Protein AF-A0A7Y5R0U9-F1 (afdb_monomer_lite)

pLDDT: mean 74.29, std 24.3, range [31.66, 97.69]

Foldseek 3Di:
DDDDDDDDDDDDDDDDDDDDDDDDDDDDDDDDDPDDDDDDDDDDPPPPPPPCDPPVPCDPPDDPDDDDPDAQEDEAELVCLLDCVLVVVLVVVVVDVHDYYHYDQADPVQAGQADDPDPVCVVVCNPPPRHDDPVSVVVSVVSD

Secondary structure (DSSP, 8-state):
------------------------------------PPPP-------------TT-----SS-SSPPPSS--EEEE-HHHHHSTHHHHHHHHHHHSS--EEEE-SB-TTS-BSS----HHHHHTTTTTSSPPPHHHHHHHHTT-

Structure (mmCIF, N/CA/C/O backbone):
data_AF-A0A7Y5R0U9-F1
#
_entry.id   AF-A0A7Y5R0U9-F1
#
loop_
_atom_site.group_PDB
_atom_site.id
_atom_site.type_symbol
_atom_site.label_atom_id
_atom_site.label_alt_id
_atom_site.label_comp_id
_atom_site.label_asym_id
_atom_site.label_entity_id
_atom_site.label_seq_id
_atom_site.pdbx_PDB_ins_code
_atom_site.Cartn_x
_atom_site.Cartn_y
_atom_site.Cartn_z
_atom_site.occupancy
_atom_site.B_iso_or_equiv
_atom_site.auth_seq_id
_atom_site.auth_comp_id
_atom_site.auth_asym_id
_atom_site.auth_atom_id
_atom_site.pdbx_PDB_model_num
ATOM 1 N N . MET A 1 1 ? 16.468 -54.210 -19.148 1.00 37.59 1 MET A N 1
ATOM 2 C CA . MET A 1 1 ? 17.624 -54.043 -20.057 1.00 37.59 1 MET A CA 1
ATOM 3 C C . MET A 1 1 ? 17.159 -53.307 -21.309 1.00 37.59 1 MET A C 1
ATOM 5 O O . MET A 1 1 ? 16.091 -53.688 -21.772 1.00 37.59 1 MET A O 1
ATOM 9 N N . PRO A 1 2 ? 17.891 -52.325 -21.874 1.00 51.47 2 PRO A N 1
ATOM 10 C CA . PRO A 1 2 ? 19.084 -51.638 -21.375 1.00 51.47 2 PRO A CA 1
ATOM 11 C C . PRO A 1 2 ? 18.884 -50.120 -21.148 1.00 51.47 2 PRO A C 1
ATOM 13 O O . PRO A 1 2 ? 18.050 -49.469 -21.772 1.00 51.47 2 PRO A O 1
ATOM 16 N N . LEU A 1 3 ? 19.696 -49.576 -20.236 1.00 44.75 3 LEU A N 1
ATOM 17 C CA . LEU A 1 3 ? 19.963 -48.147 -20.090 1.00 44.75 3 LEU A CA 1
ATOM 18 C C . LEU A 1 3 ? 20.888 -47.691 -21.230 1.00 44.75 3 LEU A C 1
ATOM 20 O O . LEU A 1 3 ? 21.870 -48.367 -21.526 1.00 44.75 3 LEU A O 1
ATOM 24 N N . SER A 1 4 ? 20.598 -46.538 -21.836 1.00 50.34 4 SER A N 1
ATOM 25 C CA . SER A 1 4 ? 21.460 -45.900 -22.836 1.00 50.34 4 SER A CA 1
ATOM 26 C C . SER A 1 4 ? 22.191 -44.714 -22.210 1.00 50.34 4 SER A C 1
ATOM 28 O O . SER A 1 4 ? 21.671 -43.601 -22.147 1.00 50.34 4 SER A O 1
ATOM 30 N N . THR A 1 5 ? 23.416 -44.970 -21.769 1.00 46.97 5 THR A N 1
ATOM 31 C CA . THR A 1 5 ? 24.419 -43.990 -21.344 1.00 46.97 5 THR A CA 1
ATOM 32 C C . THR A 1 5 ? 24.802 -43.093 -22.525 1.00 46.97 5 THR A C 1
ATOM 34 O O . THR A 1 5 ? 25.194 -43.597 -23.577 1.00 46.97 5 THR A O 1
ATOM 37 N N . ARG A 1 6 ? 24.725 -41.765 -22.375 1.00 53.84 6 ARG A N 1
ATOM 38 C CA . ARG A 1 6 ? 25.374 -40.827 -23.304 1.00 53.84 6 ARG A CA 1
ATOM 39 C C . ARG A 1 6 ? 26.401 -39.980 -22.569 1.00 53.84 6 ARG A C 1
ATOM 41 O O . ARG A 1 6 ? 26.131 -39.390 -21.530 1.00 53.84 6 ARG A O 1
ATOM 48 N N . SER A 1 7 ? 27.594 -40.038 -23.145 1.00 44.38 7 SER A N 1
ATOM 49 C CA . SER A 1 7 ? 28.880 -39.565 -22.665 1.00 44.38 7 SER A CA 1
ATOM 50 C C . SER A 1 7 ? 28.923 -38.054 -22.445 1.00 44.38 7 SER A C 1
ATOM 52 O O . SER A 1 7 ? 28.416 -37.281 -23.255 1.00 44.38 7 SER A O 1
ATOM 54 N N . ILE A 1 8 ? 29.600 -37.664 -21.368 1.00 49.50 8 ILE A N 1
ATOM 55 C CA . ILE A 1 8 ? 30.002 -36.297 -21.043 1.00 49.50 8 ILE A CA 1
ATOM 56 C C . ILE A 1 8 ? 31.164 -35.933 -21.974 1.00 49.50 8 ILE A C 1
ATOM 58 O O . ILE A 1 8 ? 32.177 -36.630 -21.992 1.00 49.50 8 ILE A O 1
ATOM 62 N N . ALA A 1 9 ? 31.025 -34.855 -22.741 1.00 45.53 9 ALA A N 1
ATOM 63 C CA . ALA A 1 9 ? 32.131 -34.220 -23.448 1.00 45.53 9 ALA A CA 1
ATOM 64 C C . ALA A 1 9 ? 32.261 -32.793 -22.911 1.00 45.53 9 ALA A C 1
ATOM 66 O O . ALA A 1 9 ? 31.463 -31.914 -23.232 1.00 45.53 9 ALA A O 1
ATOM 67 N N . GLY A 1 10 ? 33.234 -32.605 -22.020 1.00 41.34 10 GLY A N 1
ATOM 68 C CA . GLY A 1 10 ? 33.636 -31.295 -21.535 1.00 41.34 10 GLY A CA 1
ATOM 69 C C . GLY A 1 10 ? 34.307 -30.504 -22.652 1.00 41.34 10 GLY A C 1
ATOM 70 O O . GLY A 1 10 ? 35.205 -31.007 -23.323 1.00 41.34 10 GLY A O 1
ATOM 71 N N . LEU A 1 11 ? 33.883 -29.255 -22.823 1.00 44.94 11 LEU A N 1
ATOM 72 C CA . LEU A 1 11 ? 34.587 -28.273 -23.632 1.00 44.94 11 LEU A CA 1
ATOM 73 C C . LEU A 1 11 ? 34.981 -27.119 -22.710 1.00 44.94 11 LEU A C 1
ATOM 75 O O . LEU A 1 11 ? 34.189 -26.225 -22.421 1.00 44.94 11 LEU A O 1
ATOM 79 N N . ALA A 1 12 ? 36.205 -27.198 -22.193 1.00 42.91 12 ALA A N 1
ATOM 80 C CA . ALA A 1 12 ? 36.872 -26.088 -21.534 1.00 42.91 12 ALA A CA 1
ATOM 81 C C . ALA A 1 12 ? 37.268 -25.063 -22.606 1.00 42.91 12 ALA A C 1
ATOM 83 O O . ALA A 1 12 ? 37.990 -25.402 -23.543 1.00 42.91 12 ALA A O 1
ATOM 84 N N . LEU A 1 13 ? 36.791 -23.824 -22.475 1.00 41.12 13 LEU A N 1
ATOM 85 C CA . LEU A 1 13 ? 37.192 -22.707 -23.328 1.00 41.12 13 LEU A CA 1
ATOM 86 C C . LEU A 1 13 ? 38.059 -21.739 -22.499 1.00 41.12 13 LEU A C 1
ATOM 88 O O . LEU A 1 13 ? 37.643 -21.364 -21.400 1.00 41.12 13 LEU A O 1
ATOM 92 N N . PRO A 1 14 ? 39.267 -21.373 -22.965 1.00 42.31 14 PRO A N 1
ATOM 93 C CA . PRO A 1 14 ? 40.247 -20.668 -22.150 1.00 42.31 14 PRO A CA 1
ATOM 94 C C . PRO A 1 14 ? 39.935 -19.174 -21.995 1.00 42.31 14 PRO A C 1
ATOM 96 O O . PRO A 1 14 ? 39.493 -18.494 -22.919 1.00 42.31 14 PRO A O 1
ATOM 99 N N . LEU A 1 15 ? 40.236 -18.683 -20.793 1.00 47.69 15 LEU A N 1
ATOM 100 C CA . LEU A 1 15 ? 40.235 -17.287 -20.375 1.00 47.69 15 LEU A CA 1
ATOM 101 C C . LEU A 1 15 ? 41.442 -16.567 -21.010 1.00 47.69 15 LEU A C 1
ATOM 103 O O . LEU A 1 15 ? 42.584 -16.876 -20.674 1.00 47.69 15 LEU A O 1
ATOM 107 N N . ALA A 1 16 ? 41.208 -15.612 -21.912 1.00 48.78 16 ALA A N 1
ATOM 108 C CA . ALA A 1 16 ? 42.259 -14.742 -22.441 1.00 48.78 16 ALA A CA 1
ATOM 109 C C . ALA A 1 16 ? 42.203 -13.376 -21.741 1.00 48.78 16 ALA A C 1
ATOM 111 O O . ALA A 1 16 ? 41.338 -12.546 -22.015 1.00 48.78 16 ALA A O 1
ATOM 112 N N . LEU A 1 17 ? 43.139 -13.172 -20.814 1.00 49.62 17 LEU A N 1
ATOM 113 C CA . LEU A 1 17 ? 43.432 -11.901 -20.162 1.00 49.62 17 LEU A CA 1
ATOM 114 C C . LEU A 1 17 ? 44.386 -11.109 -21.072 1.00 49.62 17 LEU A C 1
ATOM 116 O O . LEU A 1 17 ? 45.523 -11.528 -21.276 1.00 49.62 17 LEU A O 1
ATOM 120 N N . ALA A 1 18 ? 43.940 -9.981 -21.625 1.00 41.25 18 ALA A N 1
ATOM 121 C CA . ALA A 1 18 ? 44.794 -9.073 -22.388 1.00 41.25 18 ALA A CA 1
ATOM 122 C C . ALA A 1 18 ? 44.921 -7.734 -21.649 1.00 41.25 18 ALA A C 1
ATOM 124 O O . ALA A 1 18 ? 44.075 -6.850 -21.770 1.00 41.25 18 ALA A O 1
ATOM 125 N N . CYS A 1 19 ? 45.999 -7.599 -20.875 1.00 38.56 19 CYS A N 1
ATOM 126 C CA . CYS A 1 19 ? 46.512 -6.315 -20.410 1.00 38.56 19 CYS A CA 1
ATOM 127 C C . CYS A 1 19 ? 47.343 -5.697 -21.541 1.00 38.56 19 CYS A C 1
ATOM 129 O O . CYS A 1 19 ? 48.329 -6.288 -21.975 1.00 38.56 19 CYS A O 1
ATOM 131 N N . GLY A 1 20 ? 46.959 -4.514 -22.016 1.00 35.31 20 GLY A N 1
ATOM 132 C CA . GLY A 1 20 ? 47.693 -3.788 -23.049 1.00 35.31 20 GLY A CA 1
ATOM 133 C C . GLY A 1 20 ? 47.564 -2.288 -22.842 1.00 35.31 20 GLY A C 1
ATOM 134 O O . GLY A 1 20 ? 46.618 -1.674 -23.328 1.00 35.31 20 GLY A O 1
ATOM 135 N N . GLY A 1 21 ? 48.507 -1.726 -22.084 1.00 35.31 21 GLY A N 1
ATOM 136 C CA . GLY A 1 21 ? 48.645 -0.292 -21.864 1.00 35.31 21 GLY A CA 1
ATOM 137 C C . GLY A 1 21 ? 49.035 0.456 -23.137 1.00 35.31 21 GLY A C 1
ATOM 138 O O . GLY A 1 21 ? 49.744 -0.063 -24.001 1.00 35.31 21 GLY A O 1
ATOM 139 N N . ARG A 1 22 ? 48.570 1.700 -23.233 1.00 41.00 22 ARG A N 1
ATOM 140 C CA . ARG A 1 22 ? 49.077 2.698 -24.173 1.00 41.00 22 ARG A CA 1
ATOM 141 C C . ARG A 1 22 ? 49.240 4.011 -23.423 1.00 41.00 22 ARG A C 1
ATOM 143 O O . ARG A 1 22 ? 48.270 4.730 -23.206 1.00 41.00 22 ARG A O 1
ATOM 150 N N . ASP A 1 23 ? 50.480 4.273 -23.028 1.00 35.00 23 ASP A N 1
ATOM 151 C CA . ASP A 1 23 ? 50.946 5.576 -22.572 1.00 35.00 23 ASP A CA 1
ATOM 152 C C . ASP A 1 23 ? 50.882 6.558 -23.745 1.00 35.00 23 ASP A C 1
ATOM 154 O O . ASP A 1 23 ? 51.619 6.435 -24.725 1.00 35.00 23 ASP A O 1
ATOM 158 N N . ALA A 1 24 ? 49.976 7.530 -23.657 1.00 39.41 24 ALA A N 1
ATOM 159 C CA . ALA A 1 24 ? 49.953 8.681 -24.545 1.00 39.41 24 ALA A CA 1
ATOM 160 C C . ALA A 1 24 ? 50.636 9.854 -23.834 1.00 39.41 24 ALA A C 1
ATOM 162 O O . ALA A 1 24 ? 50.109 10.445 -22.893 1.00 39.41 24 ALA A O 1
ATOM 163 N N . THR A 1 25 ? 51.840 10.167 -24.298 1.00 32.59 25 THR A N 1
ATOM 164 C CA . THR A 1 25 ? 52.636 11.338 -23.933 1.00 32.59 25 THR A CA 1
ATOM 165 C C . THR A 1 25 ? 51.875 12.635 -24.227 1.00 32.59 25 THR A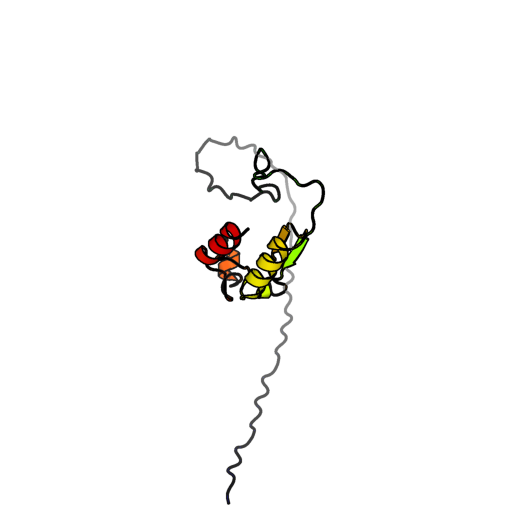 C 1
ATOM 167 O O . THR A 1 25 ? 51.575 12.920 -25.387 1.00 32.59 25 THR A O 1
ATOM 170 N N . VAL A 1 26 ? 51.614 13.451 -23.202 1.00 35.41 26 VAL A N 1
ATOM 171 C CA . VAL A 1 26 ? 51.139 14.836 -23.358 1.00 35.41 26 VAL A CA 1
ATOM 172 C C . VAL A 1 26 ? 52.344 15.771 -23.287 1.00 35.41 26 VAL A C 1
ATOM 174 O O . VAL A 1 26 ? 52.976 15.923 -22.244 1.00 35.41 26 VAL A O 1
ATOM 177 N N . SER A 1 27 ? 52.660 16.381 -24.427 1.00 34.62 27 SER A N 1
ATOM 178 C CA . SER A 1 27 ? 53.637 17.458 -24.578 1.00 34.62 27 SER A CA 1
ATOM 179 C C . SER A 1 27 ? 52.902 18.766 -24.859 1.00 34.62 27 SER A C 1
ATOM 181 O O . SER A 1 27 ? 51.988 18.788 -25.680 1.00 34.62 27 SER A O 1
ATOM 183 N N . GLY A 1 28 ? 53.353 19.852 -24.227 1.00 31.66 28 GLY A N 1
ATOM 184 C CA . GLY A 1 28 ? 53.136 21.208 -24.734 1.00 31.66 28 GLY A CA 1
ATOM 185 C C . GLY A 1 28 ? 52.236 22.099 -23.883 1.00 31.66 28 GLY A C 1
ATOM 186 O O . GLY A 1 28 ? 51.016 22.078 -23.997 1.00 31.66 28 GLY A O 1
ATOM 187 N N . ARG A 1 29 ? 52.881 22.952 -23.081 1.00 40.47 29 ARG A N 1
ATOM 188 C CA . ARG A 1 29 ? 52.350 24.242 -22.610 1.00 40.47 29 ARG A CA 1
ATOM 189 C C . ARG A 1 29 ? 52.019 25.099 -23.843 1.00 40.47 29 ARG A C 1
ATOM 191 O O . ARG A 1 29 ? 52.798 25.052 -24.787 1.00 40.47 29 ARG A O 1
ATOM 198 N N . ASP A 1 30 ? 50.958 25.906 -23.828 1.00 36.69 30 ASP A N 1
ATOM 199 C CA . ASP A 1 30 ? 51.106 27.344 -23.559 1.00 36.69 30 ASP A CA 1
ATOM 200 C C . ASP A 1 30 ? 49.793 28.144 -23.653 1.00 36.69 30 ASP A C 1
ATOM 202 O O . ASP A 1 30 ? 48.950 27.932 -24.520 1.00 36.69 30 ASP A O 1
ATOM 206 N N . SER A 1 31 ? 49.752 29.188 -22.828 1.00 39.41 31 SER A N 1
ATOM 207 C CA . SER A 1 31 ? 49.095 30.484 -23.047 1.00 39.41 31 SER A CA 1
ATOM 208 C C . SER A 1 31 ? 47.558 30.622 -23.042 1.00 39.41 31 SER A C 1
ATOM 210 O O . SER A 1 31 ? 46.817 30.301 -23.966 1.00 39.41 31 SER A O 1
ATOM 212 N N . LEU A 1 32 ? 47.118 31.291 -21.974 1.00 45.44 32 LEU A N 1
ATOM 213 C CA . LEU A 1 32 ? 45.853 31.994 -21.793 1.00 45.44 32 LEU A CA 1
ATOM 214 C C . LEU A 1 32 ? 45.576 33.007 -22.920 1.00 45.44 32 LEU A C 1
ATOM 216 O O . LEU A 1 32 ? 46.348 33.945 -23.112 1.00 45.44 32 LEU A O 1
ATOM 220 N N . ARG A 1 33 ? 44.394 32.925 -23.542 1.00 37.25 33 ARG A N 1
ATOM 221 C CA . ARG A 1 33 ? 43.664 34.094 -24.066 1.00 37.25 33 ARG A CA 1
ATOM 222 C C . ARG A 1 33 ? 42.169 33.920 -23.802 1.00 37.25 33 ARG A C 1
ATOM 224 O O . ARG A 1 33 ? 41.479 33.214 -24.526 1.00 37.25 33 ARG A O 1
ATOM 231 N N . HIS A 1 34 ? 41.664 34.577 -22.760 1.00 38.56 34 HIS A N 1
ATOM 232 C CA . HIS A 1 34 ? 40.227 34.798 -22.594 1.00 38.56 34 HIS A CA 1
ATOM 233 C C . HIS A 1 34 ? 39.804 35.892 -23.583 1.00 38.56 34 HIS A C 1
ATOM 235 O O . HIS A 1 34 ? 40.051 37.073 -23.347 1.00 38.56 34 HIS A O 1
ATOM 241 N N . SER A 1 35 ? 39.203 35.502 -24.707 1.00 43.03 35 SER A N 1
ATOM 242 C CA . SER A 1 35 ? 38.463 36.432 -25.562 1.00 43.03 35 SER A CA 1
ATOM 243 C C . SER A 1 35 ? 37.004 36.409 -25.116 1.00 43.03 35 SER A C 1
ATOM 245 O O . SER A 1 35 ? 36.326 35.390 -25.238 1.00 43.03 35 SER A O 1
ATOM 247 N N . ALA A 1 36 ? 36.539 37.512 -24.533 1.00 41.81 36 ALA A N 1
ATOM 248 C CA . ALA A 1 36 ? 35.155 37.679 -24.118 1.00 41.81 36 ALA A CA 1
ATOM 249 C C . ALA A 1 36 ? 34.251 37.798 -25.358 1.00 41.81 36 ALA A C 1
ATOM 251 O O . ALA A 1 36 ? 34.152 38.859 -25.973 1.00 41.81 36 ALA A O 1
ATOM 252 N N . VAL A 1 37 ? 33.580 36.705 -25.720 1.00 42.31 37 VAL A N 1
ATOM 253 C CA . VAL A 1 37 ? 32.502 36.710 -26.716 1.00 42.31 37 VAL A CA 1
ATOM 254 C C . VAL A 1 37 ? 31.186 37.008 -25.991 1.00 42.31 37 VAL A C 1
ATOM 256 O O . VAL A 1 37 ? 30.770 36.267 -25.104 1.00 42.31 37 VAL A O 1
ATOM 259 N N . ARG A 1 38 ? 30.538 38.125 -26.345 1.00 43.81 38 ARG A N 1
ATOM 260 C CA . ARG A 1 38 ? 29.189 38.491 -25.867 1.00 43.81 38 ARG A CA 1
ATOM 261 C C . ARG A 1 38 ? 28.176 37.467 -26.402 1.00 43.81 38 ARG A C 1
ATOM 263 O O . ARG A 1 38 ? 28.250 37.158 -27.592 1.00 43.81 38 ARG A O 1
ATOM 270 N N . PRO A 1 39 ? 27.205 36.975 -25.611 1.00 42.91 39 PRO A N 1
ATOM 271 C CA . PRO A 1 39 ? 26.222 36.051 -26.147 1.00 42.91 39 PRO A CA 1
ATOM 272 C C . PRO A 1 39 ? 25.203 36.830 -26.982 1.00 42.91 39 PRO A C 1
ATOM 274 O O . PRO A 1 39 ? 24.529 37.739 -26.493 1.00 42.91 39 PRO A O 1
ATOM 277 N N . ALA A 1 40 ? 25.101 36.466 -28.258 1.00 40.75 40 ALA A N 1
ATOM 278 C CA . ALA A 1 40 ? 23.955 36.800 -29.082 1.00 40.75 40 ALA A CA 1
ATOM 279 C C . ALA A 1 40 ? 22.770 35.938 -28.627 1.00 40.75 40 ALA A C 1
ATOM 281 O O . ALA A 1 40 ? 22.870 34.712 -28.546 1.00 40.75 40 ALA A O 1
ATOM 282 N N . ALA A 1 41 ? 21.654 36.591 -28.311 1.00 47.91 41 ALA A N 1
ATOM 283 C CA . ALA A 1 41 ? 20.400 35.933 -27.990 1.00 47.91 41 ALA A CA 1
ATOM 284 C C . ALA A 1 41 ? 19.924 35.110 -29.197 1.00 47.91 41 ALA A C 1
ATOM 286 O O . ALA A 1 41 ? 19.545 35.663 -30.226 1.00 47.91 41 ALA A O 1
ATOM 287 N N . SER A 1 42 ? 19.932 33.787 -29.062 1.00 45.53 42 SER A N 1
ATOM 288 C CA . SER A 1 42 ? 19.202 32.885 -29.948 1.00 45.53 42 SER A CA 1
ATOM 289 C C . SER A 1 42 ? 18.428 31.907 -29.073 1.00 45.53 42 SER A C 1
ATOM 291 O O . SER A 1 42 ? 18.989 31.151 -28.284 1.00 45.53 42 SER A O 1
ATOM 293 N N . GLY A 1 43 ? 17.103 32.033 -29.132 1.00 50.66 43 GLY A N 1
ATOM 294 C CA . GLY A 1 43 ? 16.177 31.197 -28.390 1.00 50.66 43 GLY A CA 1
ATOM 295 C C . GLY A 1 43 ? 16.188 29.783 -28.947 1.00 50.66 43 GLY A C 1
ATOM 296 O O . GLY A 1 43 ? 15.705 29.542 -30.050 1.00 50.66 43 GLY A O 1
ATOM 297 N N . VAL A 1 44 ? 16.694 28.853 -28.150 1.00 43.06 44 VAL A N 1
ATOM 298 C CA . VAL A 1 44 ? 16.344 27.437 -28.238 1.00 43.06 44 VAL A CA 1
ATOM 299 C C . VAL A 1 44 ? 15.402 27.191 -27.058 1.00 43.06 44 VAL A C 1
ATOM 301 O O . VAL A 1 44 ? 15.755 27.585 -25.941 1.00 43.06 44 VAL A O 1
ATOM 304 N N . PRO A 1 45 ? 14.199 26.612 -27.236 1.00 45.69 45 PRO A N 1
ATOM 305 C CA . PRO A 1 45 ? 13.418 26.191 -26.087 1.00 45.69 45 PRO A CA 1
ATOM 306 C C . PRO A 1 45 ? 14.238 25.103 -25.403 1.00 45.69 45 PRO A C 1
ATOM 308 O O . PRO A 1 45 ? 14.411 24.024 -25.962 1.00 45.69 45 PRO A O 1
ATOM 311 N N . ALA A 1 46 ? 14.790 25.419 -24.232 1.00 52.31 46 ALA A N 1
ATOM 312 C CA . ALA A 1 46 ? 15.442 24.438 -23.389 1.00 52.31 46 ALA A CA 1
ATOM 313 C C . ALA A 1 46 ? 14.434 23.313 -23.144 1.00 52.31 46 ALA A C 1
ATOM 315 O O . ALA A 1 46 ? 13.399 23.514 -22.497 1.00 52.31 46 ALA A O 1
ATOM 316 N N . GLU A 1 47 ? 14.722 22.155 -23.733 1.00 54.50 47 GLU A N 1
ATOM 317 C CA . GLU A 1 47 ? 14.149 20.881 -23.347 1.00 54.50 47 GLU A CA 1
ATOM 318 C C . GLU A 1 47 ? 14.227 20.830 -21.824 1.00 54.50 47 GLU A C 1
ATOM 320 O O . GLU A 1 47 ? 15.304 20.951 -21.238 1.00 54.50 47 GLU A O 1
ATOM 325 N N . ARG A 1 48 ? 13.060 20.841 -21.172 1.00 54.84 48 ARG A N 1
ATOM 326 C CA . ARG A 1 48 ? 12.985 20.886 -19.716 1.00 54.84 48 ARG A CA 1
ATOM 327 C C . ARG A 1 48 ? 13.434 19.533 -19.198 1.00 54.84 48 ARG A C 1
ATOM 329 O O . ARG A 1 48 ? 12.597 18.684 -18.894 1.00 54.84 48 ARG A O 1
ATOM 336 N N . ASP A 1 49 ? 14.742 19.380 -19.058 1.00 51.25 49 ASP A N 1
ATOM 337 C CA . ASP A 1 49 ? 15.355 18.426 -18.155 1.00 51.25 49 ASP A CA 1
ATOM 338 C C . ASP A 1 49 ? 14.810 18.764 -16.771 1.00 51.25 49 ASP A C 1
ATOM 340 O O . ASP A 1 49 ? 15.264 19.669 -16.066 1.00 51.25 49 ASP A O 1
ATOM 344 N N . THR A 1 50 ? 13.694 18.125 -16.428 1.00 59.09 50 THR A N 1
ATOM 345 C CA . THR A 1 50 ? 13.059 18.326 -15.137 1.00 59.09 50 THR A CA 1
ATOM 346 C C . THR A 1 50 ? 13.853 17.453 -14.192 1.00 59.09 50 THR A C 1
ATOM 348 O O . THR A 1 50 ? 13.459 16.333 -13.876 1.00 59.09 50 THR A O 1
ATOM 351 N N . VAL A 1 51 ? 15.021 17.954 -13.790 1.00 57.62 51 VAL A N 1
ATOM 352 C CA . VAL A 1 51 ? 15.729 17.454 -12.620 1.00 57.62 51 VAL A CA 1
ATOM 353 C C . VAL A 1 51 ? 14.727 17.581 -11.478 1.00 57.62 51 VAL A C 1
ATOM 355 O O . VAL A 1 51 ? 14.478 18.670 -10.959 1.00 57.62 51 VAL A O 1
ATOM 358 N N . LEU A 1 52 ? 14.043 16.480 -11.166 1.00 59.69 52 LEU A N 1
ATOM 359 C CA . LEU A 1 52 ? 13.159 16.410 -10.019 1.00 59.69 52 LEU A CA 1
ATOM 360 C C . LEU A 1 52 ? 14.060 16.606 -8.807 1.00 59.69 52 LEU A C 1
ATOM 362 O O . LEU A 1 52 ? 14.829 15.717 -8.447 1.00 59.69 52 LEU A O 1
ATOM 366 N N . HIS A 1 53 ? 13.995 17.797 -8.210 1.00 62.62 53 HIS A N 1
ATOM 367 C CA . HIS A 1 53 ? 14.623 18.043 -6.920 1.00 62.62 53 HIS A CA 1
ATOM 368 C C . HIS A 1 53 ? 14.115 16.953 -5.962 1.00 62.62 53 HIS A C 1
ATOM 370 O O . HIS A 1 53 ? 12.917 16.655 -5.997 1.00 62.62 53 HIS A O 1
ATOM 376 N N . PRO A 1 54 ? 14.952 16.337 -5.118 1.00 57.44 54 PRO A N 1
ATOM 377 C CA . PRO A 1 54 ? 14.501 15.316 -4.166 1.00 57.44 54 PRO A CA 1
ATOM 378 C C . PRO A 1 54 ? 13.337 15.787 -3.266 1.00 57.44 54 PRO A C 1
ATOM 380 O O . PRO A 1 54 ? 12.514 14.979 -2.845 1.00 57.44 54 PRO A O 1
ATOM 383 N N . ASP A 1 55 ? 13.185 17.104 -3.101 1.00 55.31 55 ASP A N 1
ATOM 384 C CA . ASP A 1 55 ? 12.090 17.768 -2.373 1.00 55.31 55 ASP A CA 1
ATOM 385 C C . ASP A 1 55 ? 10.875 18.140 -3.243 1.00 55.31 55 ASP A C 1
ATOM 387 O O . ASP A 1 55 ? 9.983 18.869 -2.820 1.00 55.31 55 ASP A O 1
ATOM 391 N N . SER A 1 56 ? 10.799 17.635 -4.475 1.00 59.59 56 SER A N 1
ATOM 392 C CA . SER A 1 56 ? 9.661 17.844 -5.384 1.00 59.59 56 SER A CA 1
ATOM 393 C C . SER A 1 56 ? 8.420 17.027 -5.012 1.00 59.59 56 SER A C 1
ATOM 395 O O . SER A 1 56 ? 7.425 17.047 -5.746 1.00 59.59 56 SER A O 1
ATOM 397 N N . LEU A 1 57 ? 8.440 16.334 -3.865 1.00 62.66 5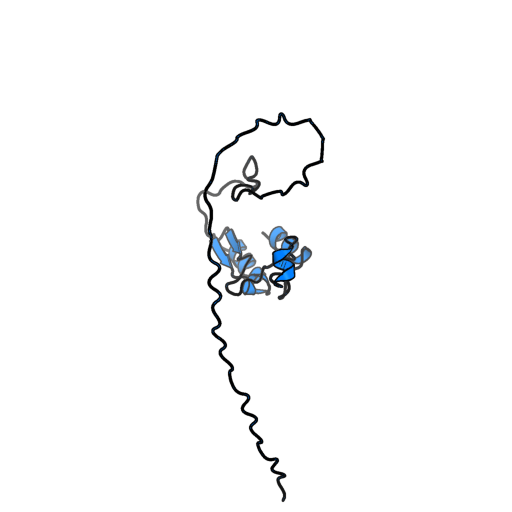7 LEU A N 1
ATOM 398 C CA . LEU A 1 57 ? 7.230 15.789 -3.267 1.00 62.66 57 LEU A CA 1
ATOM 399 C C . LEU A 1 57 ? 6.234 16.940 -3.128 1.00 62.66 57 LEU A C 1
ATOM 401 O O . LEU A 1 57 ? 6.439 17.873 -2.356 1.00 62.66 57 LEU A O 1
ATOM 405 N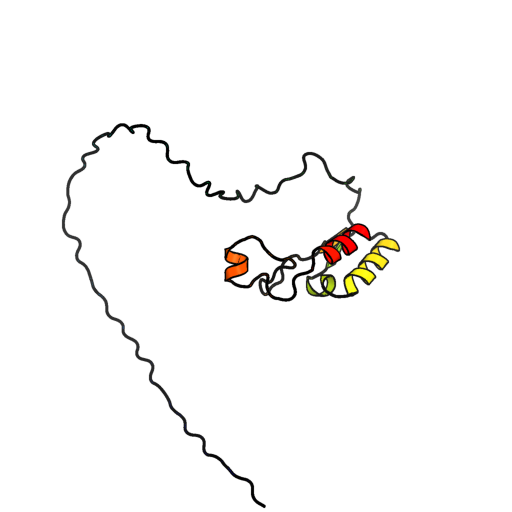 N . ARG A 1 58 ? 5.148 16.892 -3.905 1.00 65.81 58 ARG A N 1
ATOM 406 C CA . ARG A 1 58 ? 4.022 17.812 -3.748 1.00 65.81 58 ARG A CA 1
ATOM 407 C C . ARG A 1 58 ? 3.400 17.550 -2.384 1.00 65.81 58 ARG A C 1
ATOM 409 O O . ARG A 1 58 ? 2.473 16.754 -2.273 1.00 65.81 58 ARG A O 1
ATOM 416 N N . VAL A 1 59 ? 3.927 18.199 -1.353 1.00 68.25 59 VAL A N 1
ATOM 417 C CA . VAL A 1 59 ? 3.298 18.225 -0.040 1.00 68.25 59 VAL A CA 1
ATOM 418 C C . VAL A 1 59 ? 2.018 19.040 -0.206 1.00 68.25 59 VAL A C 1
ATOM 420 O O . VAL A 1 59 ? 2.081 20.197 -0.637 1.00 68.25 59 VAL A O 1
ATOM 423 N N . PRO A 1 60 ? 0.840 18.454 0.057 1.00 71.56 60 PRO A N 1
ATOM 424 C CA . PRO A 1 60 ? -0.402 19.205 0.033 1.00 71.56 60 PRO A CA 1
ATOM 425 C C . PRO A 1 60 ? -0.295 20.421 0.962 1.00 71.56 60 PRO A C 1
ATOM 427 O O . PRO A 1 60 ? 0.228 20.313 2.070 1.00 71.56 60 PRO A O 1
ATOM 430 N N . ARG A 1 61 ? -0.803 21.584 0.529 1.00 76.25 61 ARG A N 1
ATOM 431 C CA . ARG A 1 61 ? -0.749 22.839 1.311 1.00 76.25 61 ARG A CA 1
ATOM 432 C C . ARG A 1 61 ? -1.421 22.713 2.687 1.00 76.25 61 ARG A C 1
ATOM 434 O O . ARG A 1 61 ? -1.106 23.476 3.594 1.00 76.25 61 ARG A O 1
ATOM 441 N N . ALA A 1 62 ? -2.336 21.758 2.823 1.00 78.88 62 ALA A N 1
ATOM 442 C CA . ALA A 1 62 ? -2.970 21.356 4.067 1.00 78.88 62 ALA A CA 1
ATOM 443 C C . ALA A 1 62 ? -3.100 19.821 4.107 1.00 78.88 62 ALA A C 1
ATOM 445 O O . ALA A 1 62 ? -3.206 19.205 3.041 1.00 78.88 62 ALA A O 1
ATOM 446 N N . PRO A 1 63 ? -3.109 19.195 5.299 1.00 77.69 63 PRO A N 1
ATOM 447 C CA . PRO A 1 63 ? -3.345 17.761 5.433 1.00 77.69 63 PRO A CA 1
ATOM 448 C C . PRO A 1 63 ? -4.641 17.339 4.733 1.00 77.69 63 PRO A C 1
ATOM 450 O O . PRO A 1 63 ? -5.676 17.977 4.909 1.00 77.69 63 PRO A O 1
ATOM 453 N N . LEU A 1 64 ? -4.586 16.254 3.955 1.00 82.62 64 LEU A N 1
ATOM 454 C CA . LEU A 1 64 ? -5.774 15.698 3.289 1.00 82.62 64 LEU A CA 1
ATOM 455 C C . LEU A 1 64 ? -6.782 15.121 4.296 1.00 82.62 64 LEU A C 1
ATOM 457 O O . LEU A 1 64 ? -7.966 15.025 3.996 1.00 82.62 64 LEU A O 1
ATOM 461 N N . VAL A 1 65 ? -6.297 14.745 5.483 1.00 82.62 65 VAL A N 1
ATOM 462 C CA . VAL A 1 65 ? -7.071 14.218 6.609 1.00 82.62 65 VAL A CA 1
ATOM 463 C C . VAL A 1 65 ? -6.547 14.816 7.915 1.00 82.62 65 VAL A C 1
ATOM 465 O O . VAL A 1 65 ? -5.376 15.199 8.004 1.00 82.62 65 VAL A O 1
ATOM 468 N N . ALA A 1 66 ? -7.401 14.893 8.937 1.00 87.19 66 ALA A N 1
ATOM 469 C CA . ALA A 1 66 ? -6.981 15.316 10.268 1.00 87.19 66 ALA A CA 1
ATOM 470 C C . ALA A 1 66 ? -5.914 14.355 10.816 1.00 87.19 66 ALA A C 1
ATOM 472 O O . ALA A 1 66 ? -6.067 13.135 10.746 1.00 87.19 66 ALA A O 1
ATOM 473 N N . ARG A 1 67 ? -4.823 14.901 11.363 1.00 86.88 67 ARG A N 1
ATOM 474 C CA . ARG A 1 67 ? -3.788 14.080 11.998 1.00 86.88 67 ARG A CA 1
ATOM 475 C C . ARG A 1 67 ? -4.325 13.548 13.336 1.00 86.88 67 ARG A C 1
ATOM 477 O O . ARG A 1 67 ? -4.717 14.369 14.165 1.00 86.88 67 ARG A O 1
ATOM 484 N N . PRO A 1 68 ? -4.318 12.226 13.576 1.00 90.69 68 PRO A N 1
ATOM 485 C CA . PRO A 1 68 ? -4.725 11.674 14.863 1.00 90.69 68 PRO A CA 1
ATOM 486 C C . PRO A 1 68 ? -3.696 12.004 15.957 1.00 90.69 68 PRO A C 1
ATOM 488 O O . PRO A 1 68 ? -2.528 12.263 15.662 1.00 90.69 68 PRO A O 1
ATOM 491 N N . ALA A 1 69 ? -4.123 11.969 17.223 1.00 93.94 69 ALA A N 1
ATOM 492 C CA . ALA A 1 69 ? -3.234 12.183 18.371 1.00 93.94 69 ALA A CA 1
ATOM 493 C C . ALA A 1 69 ? -2.152 11.091 18.489 1.00 93.94 69 ALA A C 1
ATOM 495 O O . ALA A 1 69 ? -1.014 11.384 18.842 1.00 93.94 69 ALA A O 1
ATOM 496 N N . GLU A 1 70 ? -2.497 9.851 18.131 1.00 95.69 70 GLU A N 1
ATOM 497 C CA . GLU A 1 70 ? -1.585 8.709 18.082 1.00 95.69 70 GLU A CA 1
ATOM 498 C C . GLU A 1 70 ? -1.722 7.973 16.744 1.00 95.69 70 GLU A C 1
ATOM 500 O O . GLU A 1 70 ? -2.827 7.817 16.216 1.00 95.69 70 GLU A O 1
ATOM 505 N N . VAL A 1 71 ? -0.604 7.476 16.208 1.00 95.31 71 VAL A N 1
ATOM 506 C CA . VAL A 1 71 ? -0.578 6.624 15.011 1.00 95.31 71 VAL A CA 1
ATOM 507 C C . VAL A 1 71 ? -0.255 5.196 15.431 1.00 95.31 71 VAL A C 1
ATOM 509 O O . VAL A 1 71 ? 0.811 4.929 15.982 1.00 95.31 71 VAL A O 1
ATOM 512 N N . ARG A 1 72 ? -1.170 4.272 15.142 1.00 96.19 72 ARG A N 1
ATOM 513 C CA . ARG A 1 72 ? -1.046 2.841 15.435 1.00 96.19 72 ARG A CA 1
ATOM 514 C C . ARG A 1 72 ? -1.010 2.091 14.116 1.00 96.19 72 ARG A C 1
ATOM 516 O O . ARG A 1 72 ? -2.036 1.664 13.589 1.00 96.19 72 ARG A O 1
ATOM 523 N N . GLY A 1 73 ? 0.189 2.047 13.546 1.00 96.31 73 GLY A N 1
ATOM 524 C CA . GLY A 1 73 ? 0.423 1.543 12.202 1.00 96.31 73 GLY A CA 1
ATOM 525 C C . GLY A 1 73 ? 0.755 0.055 12.155 1.00 96.31 73 GLY A C 1
ATOM 526 O O . GLY A 1 73 ? 1.512 -0.437 12.988 1.00 96.31 73 GLY A O 1
ATOM 527 N N . LEU A 1 74 ? 0.258 -0.640 11.131 1.00 97.50 74 LEU A N 1
ATOM 528 C CA . LEU A 1 74 ? 0.764 -1.951 10.726 1.00 97.50 74 LEU A CA 1
ATOM 529 C C . LEU A 1 74 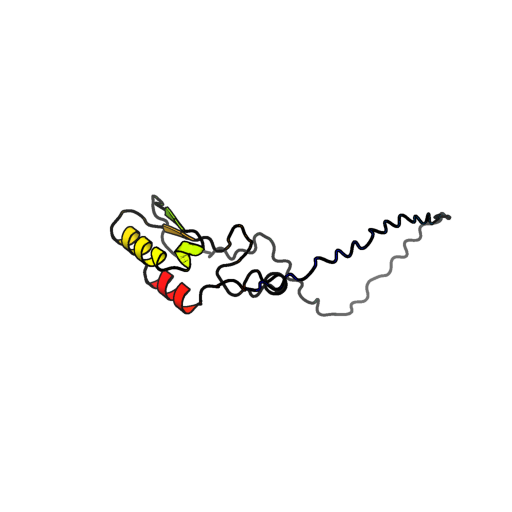? 1.599 -1.811 9.455 1.00 97.50 74 LEU A C 1
ATOM 531 O O . LEU A 1 74 ? 1.145 -1.259 8.453 1.00 97.50 74 LEU A O 1
ATOM 535 N N . TYR A 1 75 ? 2.816 -2.341 9.488 1.00 97.12 75 TYR A N 1
ATOM 536 C CA . TYR A 1 75 ? 3.658 -2.455 8.303 1.00 97.12 75 TYR A CA 1
ATOM 537 C C . TYR A 1 75 ? 3.176 -3.601 7.408 1.00 97.12 75 TYR A C 1
ATOM 539 O O . TYR A 1 75 ? 2.869 -4.699 7.881 1.00 97.12 75 TYR A O 1
ATOM 547 N N . VAL A 1 76 ? 3.127 -3.346 6.103 1.00 97.12 76 VAL A N 1
ATOM 548 C CA . VAL A 1 76 ? 2.640 -4.278 5.093 1.00 97.12 76 VAL A CA 1
ATOM 549 C C . VAL A 1 76 ? 3.643 -4.339 3.955 1.00 97.12 76 VAL A C 1
ATOM 551 O O . VAL A 1 76 ? 3.771 -3.413 3.154 1.00 97.12 76 VAL A O 1
ATOM 554 N N . ASN A 1 77 ? 4.335 -5.468 3.847 1.00 95.56 77 ASN A N 1
ATOM 555 C CA . ASN A 1 77 ? 5.225 -5.686 2.720 1.00 95.56 77 ASN A CA 1
ATOM 556 C C . ASN A 1 77 ? 4.442 -5.816 1.400 1.00 95.56 77 ASN A C 1
ATOM 558 O O . ASN A 1 77 ? 3.238 -6.100 1.355 1.00 95.56 77 ASN A O 1
ATOM 562 N N . ARG A 1 78 ? 5.170 -5.675 0.295 1.00 94.69 78 ARG A N 1
ATOM 563 C CA . ARG A 1 78 ? 4.633 -5.728 -1.066 1.00 94.69 78 ARG A CA 1
ATOM 564 C C . ARG A 1 78 ? 3.823 -6.998 -1.372 1.00 94.69 78 ARG A C 1
ATOM 566 O O . ARG A 1 78 ? 2.810 -6.935 -2.065 1.00 94.69 78 ARG A O 1
ATOM 573 N N . TRP A 1 79 ? 4.245 -8.155 -0.861 1.00 93.81 79 TRP A N 1
ATOM 574 C CA . TRP A 1 79 ? 3.590 -9.442 -1.125 1.00 93.81 79 TRP A CA 1
ATOM 575 C C . TRP A 1 79 ? 2.231 -9.553 -0.435 1.00 93.81 79 TRP A C 1
ATOM 577 O O . TRP A 1 79 ? 1.264 -9.991 -1.059 1.00 93.81 79 TRP A O 1
ATOM 587 N N . ALA A 1 80 ? 2.143 -9.105 0.819 1.00 95.94 80 ALA A N 1
ATOM 588 C CA . ALA A 1 80 ? 0.889 -9.036 1.558 1.00 95.94 80 ALA A CA 1
ATOM 589 C C . ALA A 1 80 ? -0.084 -8.028 0.927 1.00 95.94 80 ALA A C 1
ATOM 591 O O . ALA A 1 80 ? -1.278 -8.309 0.858 1.00 95.94 80 ALA A O 1
ATOM 592 N N . ALA A 1 81 ? 0.429 -6.906 0.407 1.00 95.19 81 ALA A N 1
ATOM 593 C CA . ALA A 1 81 ? -0.370 -5.923 -0.324 1.00 95.19 81 ALA A CA 1
ATOM 594 C C . ALA A 1 81 ? -0.925 -6.476 -1.654 1.00 95.19 81 ALA A C 1
ATOM 596 O O . ALA A 1 81 ? -2.064 -6.189 -2.026 1.00 95.19 81 ALA A O 1
ATOM 597 N N . LEU A 1 82 ? -0.139 -7.283 -2.379 1.00 94.06 82 LEU A N 1
ATOM 598 C CA . LEU A 1 82 ? -0.560 -7.913 -3.637 1.00 94.06 82 LEU A CA 1
ATOM 599 C C . LEU A 1 82 ? -1.552 -9.067 -3.446 1.00 94.06 82 LEU A C 1
ATOM 601 O O . LEU A 1 82 ? -2.359 -9.319 -4.342 1.00 94.06 82 LEU A O 1
ATOM 605 N N . GLY A 1 83 ? -1.456 -9.789 -2.330 1.00 94.25 83 GLY A N 1
ATOM 606 C CA . GLY A 1 83 ? -2.346 -10.894 -1.978 1.00 94.25 83 GLY A CA 1
ATOM 607 C C . GLY A 1 83 ? -3.596 -10.443 -1.224 1.00 94.25 83 GLY A C 1
ATOM 608 O O . GLY A 1 83 ? -3.867 -9.251 -1.088 1.00 94.25 83 GLY A O 1
ATOM 609 N N . ASP A 1 84 ? -4.357 -11.409 -0.714 1.00 96.00 84 ASP A N 1
ATOM 610 C CA . ASP A 1 84 ? -5.615 -11.138 -0.001 1.00 96.00 84 ASP A CA 1
ATOM 611 C C . ASP A 1 84 ? -5.416 -10.784 1.475 1.00 96.00 84 ASP A C 1
ATOM 613 O O . ASP A 1 84 ? -6.323 -10.262 2.119 1.00 96.00 84 ASP A O 1
ATOM 617 N N . ARG A 1 85 ? -4.191 -10.955 1.993 1.00 97.19 85 ARG A N 1
ATOM 618 C CA . ARG A 1 85 ? -3.819 -10.571 3.359 1.00 97.19 85 ARG A CA 1
ATOM 619 C C . ARG A 1 85 ? -4.093 -9.093 3.646 1.00 97.19 85 ARG A C 1
ATOM 621 O O . ARG A 1 85 ? -4.403 -8.753 4.783 1.00 97.19 85 ARG A O 1
ATOM 628 N N . ILE A 1 86 ? -4.018 -8.220 2.638 1.00 97.00 86 ILE A N 1
ATOM 629 C CA . ILE A 1 86 ? -4.376 -6.805 2.789 1.00 97.00 86 ILE A CA 1
ATOM 630 C C . ILE A 1 86 ? -5.815 -6.617 3.291 1.00 97.00 86 ILE A C 1
ATOM 632 O O . ILE A 1 86 ? -6.051 -5.758 4.133 1.00 97.00 86 ILE A O 1
ATOM 636 N N . TRP A 1 87 ? -6.759 -7.454 2.855 1.00 97.56 87 TRP A N 1
ATOM 637 C CA . TRP A 1 87 ? -8.162 -7.365 3.267 1.00 97.56 87 TRP A CA 1
ATOM 638 C C . TRP A 1 87 ? -8.359 -7.810 4.712 1.00 97.56 87 TRP A C 1
ATOM 640 O O . TRP A 1 87 ? -9.114 -7.191 5.456 1.00 97.56 87 TRP A O 1
ATOM 650 N N . GLU A 1 88 ? -7.624 -8.833 5.143 1.00 97.62 88 GLU A N 1
ATOM 651 C CA . GLU A 1 88 ? -7.604 -9.257 6.544 1.00 97.62 88 GLU A CA 1
ATOM 652 C C . GLU A 1 88 ? -7.006 -8.168 7.445 1.00 97.62 88 GLU A C 1
ATOM 654 O O . GLU A 1 88 ? -7.515 -7.913 8.534 1.00 97.62 88 GLU A O 1
ATOM 659 N N . LEU A 1 89 ? -5.952 -7.486 6.986 1.00 97.69 89 LEU A N 1
ATOM 660 C CA . LEU A 1 89 ? -5.338 -6.371 7.713 1.00 97.69 89 LEU A CA 1
ATOM 661 C C . LEU A 1 89 ? -6.268 -5.156 7.794 1.00 97.69 89 LEU A C 1
ATOM 663 O O . LEU A 1 89 ? -6.357 -4.534 8.851 1.00 97.69 89 LEU A O 1
ATOM 667 N N . ILE A 1 90 ? -7.011 -4.857 6.726 1.00 97.50 90 ILE A N 1
ATOM 668 C CA . ILE A 1 90 ? -8.079 -3.849 6.760 1.00 97.50 90 ILE A CA 1
ATOM 669 C C . ILE A 1 90 ? -9.161 -4.261 7.764 1.00 97.50 90 ILE A C 1
ATOM 671 O O . ILE A 1 90 ? -9.594 -3.445 8.574 1.00 97.50 90 ILE A O 1
ATOM 675 N N . ALA A 1 91 ? -9.566 -5.533 7.786 1.00 97.62 91 ALA A N 1
ATOM 676 C CA . ALA A 1 91 ? -10.533 -6.022 8.765 1.00 97.62 91 ALA A CA 1
ATOM 677 C C . ALA A 1 91 ? -10.025 -5.885 10.211 1.00 97.62 91 ALA A C 1
ATOM 679 O O . ALA A 1 91 ? -10.814 -5.548 11.092 1.00 97.62 91 ALA A O 1
ATOM 680 N N . VAL A 1 92 ? -8.723 -6.091 10.459 1.00 97.25 92 VAL A N 1
ATOM 681 C CA . VAL A 1 92 ? -8.087 -5.797 11.755 1.00 97.25 92 VAL A CA 1
ATOM 682 C C . VAL A 1 92 ? -8.198 -4.310 12.082 1.00 97.25 92 VAL A C 1
ATOM 684 O O . VAL A 1 92 ? -8.709 -3.986 13.148 1.00 97.25 92 VAL A O 1
ATOM 687 N N . ALA A 1 93 ? -7.813 -3.422 11.163 1.00 96.44 93 ALA A N 1
ATOM 688 C CA . ALA A 1 93 ? -7.912 -1.975 11.365 1.00 96.44 93 ALA A CA 1
ATOM 689 C C . ALA A 1 93 ? -9.344 -1.515 11.690 1.00 96.44 93 ALA A C 1
ATOM 691 O O . ALA A 1 93 ? -9.543 -0.656 12.538 1.00 96.44 93 ALA A O 1
ATOM 692 N N . ARG A 1 94 ? -10.366 -2.145 11.097 1.00 95.75 94 ARG A N 1
ATOM 693 C CA . ARG A 1 94 ? -11.777 -1.822 11.379 1.00 95.75 94 ARG A CA 1
ATOM 694 C C . ARG A 1 94 ? -12.280 -2.292 12.748 1.00 95.75 94 ARG A C 1
ATOM 696 O O . ARG A 1 94 ? -13.315 -1.805 13.193 1.00 95.75 94 ARG A O 1
ATOM 703 N N . ARG A 1 95 ? -11.621 -3.264 13.390 1.00 97.56 95 ARG A N 1
ATOM 704 C CA . ARG A 1 95 ? -12.065 -3.856 14.672 1.00 97.56 95 ARG A CA 1
ATOM 705 C C . ARG A 1 95 ? -11.159 -3.526 15.857 1.00 97.56 95 ARG A C 1
ATOM 707 O O . ARG A 1 95 ? -11.473 -3.936 16.971 1.00 97.56 95 ARG A O 1
ATOM 714 N N . THR A 1 96 ? -10.024 -2.879 15.616 1.00 97.69 96 THR A N 1
ATOM 715 C CA . THR A 1 96 ? -9.048 -2.506 16.643 1.00 97.69 96 THR A CA 1
ATOM 716 C C . THR A 1 96 ? -8.697 -1.026 16.530 1.00 97.69 96 THR A C 1
ATOM 718 O O . THR A 1 96 ? -9.220 -0.297 15.697 1.00 97.69 96 THR A O 1
ATOM 721 N N . GLU A 1 97 ? -7.794 -0.570 17.385 1.00 96.19 97 GLU A N 1
ATOM 722 C CA . GLU A 1 97 ? -7.259 0.786 17.405 1.00 96.19 97 GLU A CA 1
ATOM 723 C C . GLU A 1 97 ? -6.220 1.077 16.301 1.00 96.19 97 GLU A C 1
ATOM 725 O O . GLU A 1 97 ? -5.644 2.166 16.269 1.00 96.19 97 GLU A O 1
ATOM 730 N N . VAL A 1 98 ? -5.939 0.111 15.418 1.00 96.94 98 VAL A N 1
ATOM 731 C CA . VAL A 1 98 ? -5.026 0.297 14.281 1.00 96.94 98 VAL A CA 1
ATOM 732 C C . VAL A 1 98 ? -5.635 1.295 13.300 1.00 96.94 98 VAL A C 1
ATOM 734 O O . VAL A 1 98 ? -6.732 1.086 12.796 1.00 96.94 98 VAL A O 1
ATOM 737 N N . ASN A 1 99 ? -4.897 2.361 12.988 1.00 94.69 99 ASN A N 1
ATOM 738 C CA . ASN A 1 99 ? -5.396 3.484 12.185 1.00 94.69 99 ASN A CA 1
ATOM 739 C C . ASN A 1 99 ? -4.515 3.838 10.977 1.00 94.69 99 ASN A C 1
ATOM 741 O O . ASN A 1 99 ? -4.774 4.825 10.291 1.00 94.69 99 ASN A O 1
ATOM 745 N N . ALA A 1 100 ? -3.477 3.044 10.706 1.00 94.69 100 ALA A N 1
ATOM 746 C CA . ALA A 1 100 ? -2.623 3.223 9.540 1.00 94.69 100 ALA A CA 1
ATOM 747 C C . ALA A 1 100 ? -2.097 1.877 9.023 1.00 94.69 100 ALA A C 1
ATOM 749 O O . ALA A 1 100 ? -1.672 1.029 9.805 1.00 94.69 100 ALA A O 1
ATOM 750 N N . LEU A 1 101 ? -2.057 1.703 7.700 1.00 96.06 101 LEU A N 1
ATOM 751 C CA . LEU A 1 101 ? -1.260 0.658 7.054 1.00 96.06 101 LEU A CA 1
ATOM 752 C C . LEU A 1 101 ? -0.098 1.313 6.301 1.00 96.06 101 LEU A C 1
ATOM 754 O O . LEU A 1 101 ? -0.309 2.183 5.457 1.00 96.06 101 LEU A O 1
ATOM 758 N N . VAL A 1 102 ? 1.129 0.891 6.596 1.00 95.81 102 VAL A N 1
ATOM 759 C CA . VAL A 1 102 ? 2.347 1.371 5.930 1.00 95.81 102 VAL A CA 1
ATOM 760 C C . VAL A 1 102 ? 2.735 0.348 4.873 1.00 95.81 102 VAL A C 1
ATOM 762 O O . VAL A 1 102 ? 3.259 -0.712 5.204 1.00 95.81 102 VAL A O 1
ATOM 765 N N . ILE A 1 103 ? 2.420 0.643 3.612 1.00 95.75 103 ILE A N 1
ATOM 766 C CA . ILE A 1 103 ? 2.604 -0.291 2.499 1.00 95.75 103 ILE A CA 1
ATOM 767 C C . ILE A 1 103 ? 3.930 -0.030 1.793 1.00 95.75 103 ILE A C 1
ATOM 769 O O . ILE A 1 103 ? 4.174 1.070 1.291 1.00 95.75 103 ILE A O 1
ATOM 773 N N . ASP A 1 104 ? 4.727 -1.080 1.646 1.00 94.69 104 ASP A N 1
ATOM 774 C CA . ASP A 1 104 ? 5.914 -1.038 0.806 1.00 94.69 104 ASP A CA 1
ATOM 775 C C . ASP A 1 104 ? 5.553 -0.992 -0.674 1.00 94.69 104 ASP A C 1
ATOM 777 O O . ASP A 1 104 ? 5.053 -1.949 -1.274 1.00 94.69 104 ASP A O 1
ATOM 781 N N . VAL A 1 105 ? 5.874 0.143 -1.289 1.00 94.69 105 VAL A N 1
ATOM 782 C CA . VAL A 1 105 ? 5.714 0.350 -2.730 1.00 94.69 105 VAL A CA 1
ATOM 783 C C . VAL A 1 105 ? 6.836 -0.329 -3.520 1.00 94.69 105 VAL A C 1
ATOM 785 O O . VAL A 1 105 ? 6.651 -0.620 -4.697 1.00 94.69 105 VAL A O 1
ATOM 788 N N . LYS A 1 106 ? 7.984 -0.608 -2.900 1.00 94.19 106 LYS A N 1
ATOM 789 C CA . LYS A 1 106 ? 9.148 -1.269 -3.505 1.00 94.19 106 LYS A CA 1
ATOM 790 C C . LYS A 1 106 ? 9.618 -2.393 -2.581 1.00 94.19 106 LYS A C 1
ATOM 792 O O . LYS A 1 106 ? 9.594 -2.206 -1.372 1.00 94.19 106 LYS A O 1
ATOM 797 N N . ASP A 1 107 ? 10.054 -3.521 -3.140 1.00 93.50 107 ASP A N 1
ATOM 798 C CA . ASP A 1 107 ? 10.711 -4.589 -2.376 1.00 93.50 107 ASP A CA 1
ATOM 799 C C . ASP A 1 107 ? 12.253 -4.529 -2.427 1.00 93.50 107 ASP A C 1
ATOM 801 O O . ASP A 1 107 ? 12.866 -3.714 -3.125 1.00 93.50 107 ASP A O 1
ATOM 805 N N . ASP A 1 108 ? 12.881 -5.408 -1.651 1.00 93.81 108 ASP A N 1
ATOM 806 C CA . ASP A 1 108 ? 14.329 -5.602 -1.541 1.00 93.81 108 ASP A CA 1
ATOM 807 C C . ASP A 1 108 ? 14.989 -5.964 -2.880 1.00 93.81 108 ASP A C 1
ATOM 809 O O . A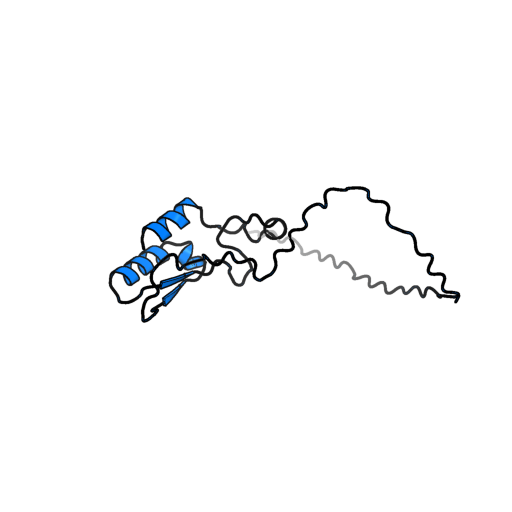SP A 1 108 ? 16.117 -5.556 -3.154 1.00 93.81 108 ASP A O 1
ATOM 813 N N . ARG A 1 109 ? 14.261 -6.665 -3.754 1.00 94.19 109 ARG A N 1
ATOM 814 C CA . ARG A 1 109 ? 14.720 -7.053 -5.099 1.00 94.19 109 ARG A CA 1
ATOM 815 C C . ARG A 1 109 ? 14.622 -5.923 -6.116 1.00 94.19 109 ARG A C 1
ATOM 817 O O . ARG A 1 109 ? 15.069 -6.071 -7.248 1.00 94.19 109 ARG A O 1
ATOM 824 N N . GLY A 1 110 ? 14.047 -4.791 -5.724 1.00 94.81 110 GLY A N 1
ATOM 825 C CA . GLY A 1 110 ? 13.954 -3.604 -6.554 1.00 94.81 110 GLY A CA 1
ATOM 826 C C . GLY A 1 110 ? 12.692 -3.506 -7.398 1.00 94.81 110 GLY A C 1
ATOM 827 O O . GLY A 1 110 ? 12.600 -2.565 -8.187 1.00 94.81 110 GLY A O 1
ATOM 828 N N . PHE A 1 111 ? 11.711 -4.392 -7.211 1.00 96.06 111 PHE A N 1
ATOM 829 C CA . PHE A 1 111 ? 10.450 -4.306 -7.937 1.00 96.06 111 PHE A CA 1
ATOM 830 C C . PHE A 1 111 ? 9.477 -3.347 -7.264 1.00 96.06 111 PHE A C 1
ATOM 832 O O . PHE A 1 111 ? 9.337 -3.332 -6.041 1.00 96.06 111 PHE A O 1
ATOM 839 N N . VAL A 1 112 ? 8.755 -2.576 -8.074 1.00 95.62 112 VAL A N 1
ATOM 840 C CA . VAL A 1 112 ? 7.742 -1.626 -7.607 1.00 95.62 112 VAL A CA 1
ATOM 841 C C . VAL A 1 112 ? 6.325 -2.191 -7.722 1.00 95.62 112 VAL A C 1
ATOM 843 O O . VAL A 1 112 ? 6.030 -3.092 -8.508 1.00 95.62 112 VAL A O 1
ATOM 846 N N . LEU A 1 113 ? 5.420 -1.685 -6.888 1.00 94.94 113 LEU A N 1
ATOM 847 C CA . LEU A 1 113 ? 4.035 -2.133 -6.764 1.00 94.94 113 LEU A CA 1
ATOM 848 C C . LEU A 1 113 ? 3.118 -1.567 -7.861 1.00 94.94 113 LEU A C 1
ATOM 850 O O . LEU A 1 113 ? 1.963 -1.958 -7.942 1.00 94.94 113 LEU A O 1
ATOM 854 N N . TYR A 1 114 ? 3.599 -0.674 -8.724 1.00 94.44 114 TYR A N 1
ATOM 855 C CA . TYR A 1 114 ? 2.795 -0.005 -9.749 1.00 94.44 114 TYR A CA 1
ATOM 856 C C . TYR A 1 114 ? 3.523 0.024 -11.093 1.00 94.44 114 TYR A C 1
ATOM 858 O O . TYR A 1 114 ? 4.740 -0.124 -11.151 1.00 94.44 114 TYR A O 1
ATOM 866 N N . ARG A 1 115 ? 2.778 0.252 -12.181 1.00 94.44 115 ARG A N 1
ATOM 867 C CA . ARG A 1 115 ? 3.362 0.502 -13.507 1.00 94.44 115 ARG A CA 1
ATOM 868 C C . ARG A 1 115 ? 4.011 1.881 -13.535 1.00 94.44 115 ARG A C 1
ATOM 870 O O . ARG A 1 115 ? 3.313 2.894 -13.452 1.00 94.44 115 ARG A O 1
ATOM 877 N N . SER A 1 116 ? 5.334 1.924 -13.645 1.00 94.31 116 SER A N 1
ATOM 878 C CA . SER A 1 116 ? 6.087 3.171 -13.548 1.00 94.31 116 SER A CA 1
ATOM 879 C C . SER A 1 116 ? 5.948 3.998 -14.824 1.00 94.31 116 SER A C 1
ATOM 881 O O . SER A 1 116 ? 5.681 3.467 -15.901 1.00 94.31 116 SER A O 1
ATOM 883 N N . ARG A 1 117 ? 6.119 5.318 -14.717 1.00 94.50 117 ARG A N 1
ATOM 884 C CA . ARG A 1 117 ? 6.316 6.226 -15.866 1.00 94.50 117 ARG A CA 1
ATOM 885 C C . ARG A 1 117 ? 7.772 6.659 -16.026 1.00 94.50 117 ARG A C 1
ATOM 887 O O . ARG A 1 117 ? 8.091 7.312 -17.010 1.00 94.50 117 ARG A O 1
ATOM 894 N N . VAL A 1 118 ? 8.635 6.286 -15.084 1.00 94.88 118 VAL A N 1
ATOM 895 C CA . VAL A 1 118 ? 10.066 6.587 -15.127 1.00 94.88 118 VAL A CA 1
ATOM 896 C C . VAL A 1 118 ? 10.719 5.686 -16.183 1.00 94.88 118 VAL A C 1
ATOM 898 O O . VAL A 1 118 ? 10.620 4.465 -16.035 1.00 94.88 118 VAL A O 1
ATOM 901 N N . PRO A 1 119 ? 11.380 6.242 -17.221 1.00 96.06 119 PRO A N 1
ATOM 902 C CA . PRO A 1 119 ? 11.979 5.450 -18.298 1.00 96.06 119 PRO A CA 1
ATOM 903 C C . PRO A 1 119 ? 12.931 4.367 -17.786 1.00 96.06 119 PRO A C 1
ATOM 905 O O . PRO A 1 119 ? 12.728 3.193 -18.083 1.00 96.06 119 PRO A O 1
ATOM 908 N N . LEU A 1 120 ? 13.864 4.738 -16.905 1.00 96.44 120 LEU A N 1
ATOM 909 C CA . LEU A 1 120 ? 14.835 3.808 -16.328 1.00 96.44 120 LEU A CA 1
ATOM 910 C C . LEU A 1 120 ? 14.168 2.637 -15.591 1.00 96.44 120 LEU A C 1
ATOM 912 O O . LEU A 1 120 ? 14.599 1.500 -15.722 1.00 96.44 120 LEU A O 1
ATOM 916 N N . ALA A 1 121 ? 13.086 2.885 -14.843 1.00 96.56 121 ALA A N 1
ATOM 917 C CA . ALA A 1 121 ? 12.389 1.828 -14.108 1.00 96.56 121 ALA A CA 1
ATOM 918 C C . ALA A 1 121 ? 11.758 0.782 -15.044 1.00 96.56 121 ALA A C 1
ATOM 920 O O . ALA A 1 121 ? 11.678 -0.389 -14.680 1.00 96.56 121 ALA A O 1
ATOM 921 N N . ARG A 1 122 ? 11.324 1.198 -16.240 1.00 96.31 122 ARG A N 1
ATOM 922 C CA . ARG A 1 122 ? 10.815 0.289 -17.276 1.00 96.31 122 ARG A CA 1
ATOM 923 C C . ARG A 1 122 ? 11.951 -0.454 -17.967 1.00 96.31 122 ARG A C 1
ATOM 925 O O . ARG A 1 122 ? 11.840 -1.656 -18.169 1.00 96.31 122 ARG A O 1
ATOM 932 N N . GLU A 1 123 ? 13.033 0.254 -18.289 1.00 97.50 123 GLU A N 1
ATOM 933 C CA . GLU A 1 123 ? 14.221 -0.303 -18.947 1.00 97.50 123 GLU A CA 1
ATOM 934 C C . GLU A 1 123 ? 14.847 -1.437 -18.127 1.00 97.50 123 GLU A C 1
ATOM 936 O O . GLU A 1 123 ? 15.094 -2.516 -18.656 1.00 97.50 123 GLU A O 1
ATOM 941 N N . ILE A 1 124 ? 15.007 -1.239 -16.814 1.00 97.38 124 ILE A N 1
ATOM 942 C CA . ILE A 1 124 ? 15.555 -2.265 -15.910 1.00 97.38 124 ILE A CA 1
ATOM 943 C C . ILE A 1 124 ? 14.512 -3.304 -15.465 1.00 97.38 124 ILE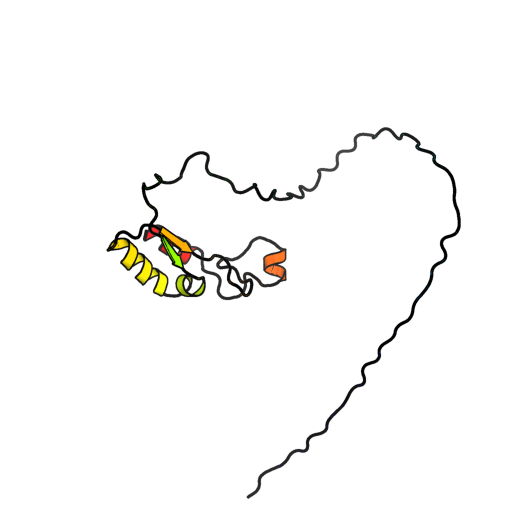 A C 1
ATOM 945 O O . ILE A 1 124 ? 14.813 -4.186 -14.662 1.00 97.38 124 ILE A O 1
ATOM 949 N N . GLY A 1 125 ? 13.263 -3.186 -15.923 1.00 97.25 125 GLY A N 1
ATOM 950 C CA . GLY A 1 125 ? 12.182 -4.112 -15.596 1.00 97.25 125 GLY A CA 1
ATOM 951 C C . GLY A 1 125 ? 11.647 -4.031 -14.159 1.00 97.25 125 GLY A C 1
ATOM 952 O O . GLY A 1 125 ? 10.947 -4.948 -13.722 1.00 97.25 125 GLY A O 1
ATOM 953 N N . ALA A 1 126 ? 11.910 -2.952 -13.418 1.00 97.44 126 ALA A N 1
ATOM 954 C CA . ALA A 1 126 ? 11.482 -2.799 -12.022 1.00 97.44 126 ALA A CA 1
ATOM 955 C C . ALA A 1 126 ? 9.951 -2.823 -11.845 1.00 97.44 126 ALA A C 1
ATOM 957 O O . ALA A 1 126 ? 9.453 -3.179 -10.779 1.00 97.44 126 ALA A O 1
ATOM 958 N N . ASP A 1 127 ? 9.172 -2.479 -12.869 1.00 96.06 127 ASP A N 1
ATOM 959 C CA . ASP A 1 127 ? 7.705 -2.461 -12.813 1.00 96.06 127 ASP A CA 1
ATOM 960 C C . ASP A 1 127 ? 7.037 -3.678 -13.476 1.00 96.06 127 ASP A C 1
ATOM 962 O O . ASP A 1 127 ? 5.834 -3.665 -13.752 1.00 96.06 127 ASP A O 1
ATOM 966 N N . THR A 1 128 ? 7.802 -4.735 -13.756 1.00 94.00 128 THR A N 1
ATOM 967 C CA . THR A 1 128 ? 7.321 -5.893 -14.527 1.00 94.00 128 THR A CA 1
ATOM 968 C C . THR A 1 128 ? 6.745 -7.005 -13.656 1.00 94.00 128 THR A C 1
ATOM 970 O O . THR A 1 128 ? 5.745 -7.626 -14.026 1.00 94.00 128 THR A O 1
ATOM 973 N N . MET A 1 129 ? 7.326 -7.240 -12.478 1.00 92.25 129 MET A N 1
ATOM 974 C CA . MET A 1 129 ? 6.934 -8.341 -11.604 1.00 92.25 129 MET A CA 1
ATOM 975 C C . MET A 1 129 ? 5.621 -8.021 -10.889 1.00 92.25 129 MET A C 1
ATOM 977 O O . MET A 1 129 ? 5.642 -7.331 -9.888 1.00 92.25 129 MET A O 1
ATOM 981 N N . ARG A 1 130 ? 4.480 -8.546 -11.347 1.00 92.38 130 ARG A N 1
ATOM 982 C CA . ARG A 1 130 ? 3.170 -8.453 -10.656 1.00 92.38 130 ARG A CA 1
ATOM 983 C C . ARG A 1 130 ? 2.826 -7.057 -10.073 1.00 92.38 130 ARG A C 1
ATOM 985 O O . ARG A 1 130 ? 2.503 -6.968 -8.890 1.00 92.38 130 ARG A O 1
ATOM 992 N N . PRO A 1 131 ? 2.865 -5.964 -10.850 1.00 93.50 131 PRO A N 1
ATOM 993 C CA . PRO A 1 131 ? 2.396 -4.673 -10.356 1.00 93.50 131 PRO A CA 1
ATOM 994 C C . PRO A 1 131 ? 0.894 -4.729 -10.047 1.00 93.50 131 PRO A C 1
ATOM 996 O O . PRO A 1 131 ? 0.116 -5.389 -10.744 1.00 93.50 131 PRO A O 1
ATOM 999 N N . MET A 1 132 ? 0.484 -4.014 -9.006 1.00 94.62 132 MET A N 1
ATOM 1000 C CA . MET A 1 132 ? -0.911 -3.845 -8.640 1.00 94.62 132 MET A CA 1
ATOM 1001 C C . MET A 1 132 ? -1.630 -3.017 -9.708 1.00 94.62 132 MET A C 1
ATOM 1003 O O . MET A 1 132 ? -1.128 -1.991 -10.176 1.00 94.62 132 MET A O 1
ATOM 1007 N N . ARG A 1 133 ? -2.824 -3.467 -10.101 1.00 93.44 133 ARG A N 1
ATOM 1008 C CA . ARG A 1 133 ? -3.683 -2.700 -11.005 1.00 93.44 133 ARG A CA 1
ATOM 1009 C C . ARG A 1 133 ? -4.271 -1.491 -10.282 1.00 93.44 133 ARG A C 1
ATOM 1011 O O . ARG A 1 133 ? -4.526 -1.555 -9.079 1.00 93.44 133 ARG A O 1
ATOM 1018 N N . GLN A 1 134 ? -4.528 -0.415 -11.019 1.00 92.25 134 GLN A N 1
ATOM 1019 C CA . GLN A 1 134 ? -5.052 0.825 -10.447 1.00 92.25 134 GLN A CA 1
ATOM 1020 C C . GLN A 1 134 ? -6.412 0.617 -9.764 1.00 92.25 134 GLN A C 1
ATOM 1022 O O . GLN A 1 134 ? -6.661 1.219 -8.723 1.00 92.25 134 GLN A O 1
ATOM 1027 N N . GLU A 1 135 ? -7.255 -0.273 -10.289 1.00 95.25 135 GLU A N 1
ATOM 1028 C CA . GLU A 1 135 ? -8.562 -0.590 -9.703 1.00 95.25 135 GLU A CA 1
ATOM 1029 C C . GLU A 1 135 ? -8.413 -1.263 -8.334 1.00 95.25 135 GLU A C 1
ATOM 1031 O O . GLU A 1 135 ? -9.159 -0.952 -7.413 1.00 95.25 135 GLU A O 1
ATOM 1036 N N . ARG A 1 136 ? -7.406 -2.134 -8.160 1.00 94.38 136 ARG A N 1
ATOM 1037 C CA . ARG A 1 136 ? -7.128 -2.768 -6.860 1.00 94.38 136 ARG A CA 1
ATOM 1038 C C . ARG A 1 136 ? -6.585 -1.758 -5.853 1.00 94.38 136 ARG A C 1
ATOM 1040 O O . ARG A 1 136 ? -7.001 -1.793 -4.703 1.00 94.38 136 ARG A O 1
ATOM 1047 N N . VAL A 1 137 ? -5.700 -0.850 -6.281 1.00 93.88 137 VAL A N 1
ATOM 1048 C CA . VAL A 1 137 ? -5.224 0.243 -5.413 1.00 93.88 137 VAL A CA 1
ATOM 1049 C C . VAL A 1 137 ? -6.410 1.074 -4.929 1.00 93.88 137 VAL A C 1
ATOM 1051 O O . VAL A 1 137 ? -6.512 1.349 -3.739 1.00 93.88 137 VAL A O 1
ATOM 1054 N N . ARG A 1 138 ? -7.331 1.434 -5.834 1.00 94.31 138 ARG A N 1
ATOM 1055 C CA . ARG A 1 138 ? -8.554 2.163 -5.476 1.00 94.31 138 ARG A CA 1
ATOM 1056 C C . ARG A 1 138 ? -9.419 1.380 -4.503 1.00 94.31 138 ARG A C 1
ATOM 1058 O O . ARG A 1 138 ? -9.716 1.906 -3.446 1.00 94.31 138 ARG A O 1
ATOM 1065 N N . ALA A 1 139 ? -9.689 0.107 -4.780 1.00 95.81 139 ALA A N 1
ATOM 1066 C CA . ALA A 1 139 ? -10.458 -0.741 -3.876 1.00 95.81 139 ALA A CA 1
ATOM 1067 C C . ALA A 1 139 ? -9.859 -0.806 -2.457 1.00 95.81 139 ALA A C 1
ATOM 1069 O O . ALA A 1 139 ? -10.606 -0.781 -1.486 1.00 95.81 139 ALA A O 1
ATOM 1070 N N . VAL A 1 140 ? -8.527 -0.864 -2.320 1.00 93.81 140 VAL A N 1
ATOM 1071 C CA . VAL A 1 140 ? -7.854 -0.828 -1.008 1.00 93.81 140 VAL A CA 1
ATOM 1072 C C . VAL A 1 140 ? -8.078 0.514 -0.308 1.00 93.81 140 VAL A C 1
ATOM 1074 O O . VAL A 1 140 ? -8.413 0.525 0.871 1.00 93.81 140 VAL A O 1
ATOM 1077 N N . LEU A 1 141 ? -7.908 1.628 -1.026 1.00 91.75 141 LEU A N 1
ATOM 1078 C CA . LEU A 1 141 ? -8.076 2.975 -0.471 1.00 91.75 141 LEU A CA 1
ATOM 1079 C C . LEU A 1 141 ? -9.532 3.290 -0.109 1.00 91.75 141 LEU A C 1
ATOM 1081 O O . LEU A 1 141 ? -9.767 3.925 0.907 1.00 91.75 141 LEU A O 1
ATOM 1085 N N . ASP A 1 142 ? -10.489 2.822 -0.907 1.00 93.56 142 ASP A N 1
ATOM 1086 C CA . ASP A 1 142 ? -11.922 3.054 -0.696 1.00 93.56 142 ASP A CA 1
ATOM 1087 C C . ASP A 1 142 ? -12.499 2.158 0.424 1.00 93.56 142 ASP A C 1
ATOM 1089 O O . ASP A 1 142 ? -13.647 2.328 0.829 1.00 93.56 142 ASP A O 1
ATOM 1093 N N . SER A 1 143 ? -11.717 1.187 0.915 1.00 91.25 143 SER A N 1
ATOM 1094 C CA . SER A 1 143 ? -12.106 0.263 1.993 1.00 91.25 143 SER A CA 1
ATOM 1095 C C . SER A 1 143 ? -11.620 0.685 3.385 1.00 91.25 143 SER A C 1
ATOM 1097 O O . SER A 1 143 ? -11.906 -0.022 4.358 1.00 91.25 143 SER A O 1
ATOM 1099 N N . MET A 1 144 ? -10.861 1.780 3.481 1.00 81.44 144 MET A N 1
ATOM 1100 C CA . MET A 1 144 ? -10.387 2.372 4.739 1.00 81.44 144 MET A CA 1
ATOM 1101 C C . MET A 1 144 ? -11.210 3.600 5.101 1.00 81.44 144 MET A C 1
ATOM 1103 O O . MET A 1 144 ? -11.545 3.715 6.300 1.00 81.44 144 MET A O 1
#

Radius of gyration: 29.64 Å; chains: 1; bounding box: 66×92×48 Å

Sequence (144 aa):
MPLSTRSIAGLALPLALACGGRDATVSGRDSLRHSAVRPAASGVPAERDTVLHPDSLRVPRAPLVARPAEVRGLYVNRWAALGDRIWELIAVARRTEVNALVIDVKDDRGFVLYRSRVPLAREIGADTMRPMRQERVRAVLDSM